Protein AF-A0A3B0YTF8-F1 (afdb_monomer)

Foldseek 3Di:
DEAEDPVCVVVVVVVCVVPPPDDDDYHYDDDPPDDDPFDAPDPHDPVNTRGD

InterPro domains:
  IPR029061 Thiamin diphosphate-binding fold [SSF52518] (2-50)

Radius of gyration: 17.44 Å; Cα contacts (8 Å, |Δi|>4): 40; chains: 1; bounding box: 36×20×43 Å

Structure (mmCIF, N/CA/C/O backbone):
data_AF-A0A3B0YTF8-F1
#
_entry.id   AF-A0A3B0YTF8-F1
#
loop_
_atom_site.group_PDB
_atom_site.id
_atom_site.type_symbol
_atom_site.label_atom_id
_atom_site.label_alt_id
_atom_site.label_comp_id
_atom_site.label_asym_id
_atom_site.label_entity_id
_atom_site.label_seq_id
_atom_site.pdbx_PDB_ins_code
_atom_site.Cartn_x
_atom_site.Cartn_y
_atom_site.Cartn_z
_atom_site.occupancy
_atom_site.B_iso_or_equiv
_atom_site.auth_seq_id
_atom_site.auth_comp_id
_atom_site.auth_asym_id
_atom_site.auth_atom_id
_atom_site.pdbx_PDB_model_num
ATOM 1 N N . MET A 1 1 ? -12.547 5.215 9.822 1.00 88.62 1 MET A N 1
ATOM 2 C CA . MET A 1 1 ? -11.339 5.827 10.423 1.00 88.62 1 MET A CA 1
ATOM 3 C C . MET A 1 1 ? -10.521 6.406 9.289 1.00 88.62 1 MET A C 1
ATOM 5 O O . MET A 1 1 ? -10.393 5.701 8.298 1.00 88.62 1 MET A O 1
ATOM 9 N N . GLN A 1 2 ? -10.032 7.642 9.399 1.00 97.00 2 GLN A N 1
ATOM 10 C CA . GLN A 1 2 ? -9.155 8.231 8.384 1.00 97.00 2 GLN A CA 1
ATOM 11 C C . GLN A 1 2 ? -7.748 8.388 8.962 1.00 97.00 2 GLN A C 1
ATOM 13 O O . GLN A 1 2 ? -7.593 8.941 10.047 1.00 97.00 2 GLN A O 1
ATOM 18 N N . ILE A 1 3 ? -6.753 7.865 8.252 1.00 98.38 3 ILE A N 1
ATOM 19 C CA . ILE A 1 3 ? -5.350 7.824 8.648 1.00 98.38 3 ILE A CA 1
ATOM 20 C C . ILE A 1 3 ? -4.583 8.694 7.659 1.00 98.38 3 ILE A C 1
ATOM 22 O O . ILE A 1 3 ? -4.520 8.377 6.473 1.00 98.38 3 ILE A O 1
ATOM 26 N N . THR A 1 4 ? -4.038 9.809 8.140 1.00 97.81 4 THR A N 1
ATOM 27 C CA . THR A 1 4 ? -3.357 10.809 7.300 1.00 97.81 4 THR A CA 1
ATOM 28 C C . THR A 1 4 ? -1.869 10.932 7.584 1.00 97.81 4 THR A C 1
ATOM 30 O O . THR A 1 4 ? -1.166 11.612 6.839 1.00 97.81 4 THR A O 1
ATOM 33 N N . LYS A 1 5 ? -1.384 10.284 8.646 1.00 97.50 5 LYS A N 1
ATOM 34 C CA . LYS A 1 5 ? 0.016 10.320 9.048 1.00 97.50 5 LYS A CA 1
ATOM 35 C C . LYS A 1 5 ? 0.586 8.911 9.205 1.00 97.50 5 LYS A C 1
ATOM 37 O O . LYS A 1 5 ? -0.131 8.027 9.682 1.00 97.50 5 LYS A O 1
ATOM 42 N N . PRO A 1 6 ? 1.862 8.688 8.844 1.00 97.62 6 PRO A N 1
ATOM 43 C CA . PRO A 1 6 ? 2.489 7.375 8.963 1.00 97.62 6 PRO A CA 1
ATOM 44 C C . PRO A 1 6 ? 2.483 6.808 10.389 1.00 97.62 6 PRO A C 1
ATOM 46 O O . PRO A 1 6 ? 2.240 5.616 10.566 1.00 97.62 6 PRO A O 1
ATOM 49 N N . GLU A 1 7 ? 2.700 7.642 11.411 1.00 98.19 7 GLU A N 1
ATOM 50 C CA . GLU A 1 7 ? 2.748 7.211 12.816 1.00 98.19 7 GLU A CA 1
ATOM 51 C C . GLU A 1 7 ? 1.426 6.615 13.330 1.00 98.19 7 GLU A C 1
ATOM 53 O O . GLU A 1 7 ? 1.427 5.820 14.272 1.00 98.19 7 GLU A O 1
ATOM 58 N N . ASP A 1 8 ? 0.307 6.936 12.678 1.00 97.81 8 ASP A N 1
ATOM 59 C CA . ASP A 1 8 ? -1.030 6.4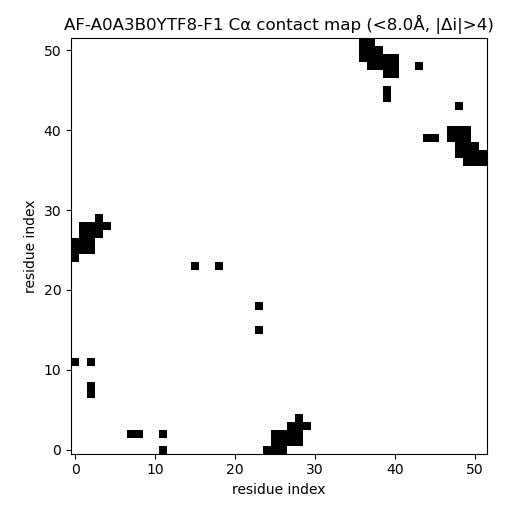93 13.076 1.00 97.81 8 ASP A CA 1
ATOM 60 C C . ASP A 1 8 ? -1.419 5.134 12.459 1.00 97.81 8 ASP A C 1
ATOM 62 O O . ASP A 1 8 ? -2.406 4.521 12.875 1.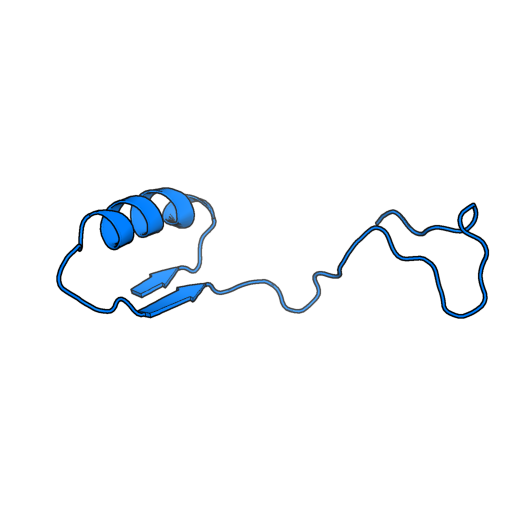00 97.81 8 ASP A O 1
ATOM 66 N N . VAL A 1 9 ? -0.643 4.616 11.495 1.00 97.94 9 VAL A N 1
ATOM 67 C CA . VAL A 1 9 ? -0.966 3.387 10.743 1.00 97.94 9 VAL A CA 1
ATOM 68 C C . VAL A 1 9 ? -1.015 2.156 11.649 1.00 97.94 9 VAL A C 1
ATOM 70 O O . VAL A 1 9 ? -2.019 1.441 11.686 1.00 97.94 9 VAL A O 1
ATOM 73 N N . GLU A 1 10 ? 0.063 1.884 12.387 1.00 98.31 10 GLU A N 1
ATOM 74 C CA . GLU A 1 10 ? 0.160 0.682 13.220 1.00 98.31 10 GLU A CA 1
ATOM 75 C C . GLU A 1 10 ? -0.862 0.680 14.377 1.00 98.31 10 GLU A C 1
ATOM 77 O O . GLU A 1 10 ? -1.536 -0.342 14.563 1.00 98.31 10 GLU A O 1
ATOM 82 N N . PRO A 1 11 ? -1.053 1.783 15.133 1.00 97.94 11 PRO A N 1
ATOM 83 C CA . PRO A 1 11 ? -2.111 1.864 16.137 1.00 97.94 11 PRO A CA 1
ATOM 84 C C . PRO A 1 11 ? -3.509 1.619 15.555 1.00 97.94 11 PRO A C 1
ATOM 86 O O . PRO A 1 11 ? -4.262 0.816 16.115 1.00 97.94 11 PRO A O 1
ATOM 89 N N . ALA A 1 12 ? -3.835 2.237 14.413 1.00 97.88 12 ALA A N 1
ATOM 90 C CA . ALA A 1 12 ? -5.139 2.096 13.769 1.00 97.88 12 ALA A CA 1
ATOM 91 C C . ALA A 1 12 ? -5.407 0.654 13.310 1.00 97.88 12 ALA A C 1
ATOM 93 O O . ALA A 1 12 ? -6.502 0.129 13.518 1.00 97.88 12 ALA A O 1
ATOM 94 N N . LEU A 1 13 ? -4.404 -0.019 12.735 1.00 97.81 13 LEU A N 1
ATOM 95 C CA . LEU A 1 13 ? -4.518 -1.427 12.344 1.00 97.81 13 LEU A CA 1
ATOM 96 C C . LEU A 1 13 ? -4.714 -2.334 13.562 1.00 97.81 13 LEU A C 1
ATOM 98 O O . LEU A 1 13 ? -5.575 -3.216 13.543 1.00 97.81 13 LEU A O 1
ATOM 102 N N . LYS A 1 14 ? -3.960 -2.113 14.647 1.00 98.00 14 LYS A N 1
ATOM 103 C CA . LYS A 1 14 ? -4.122 -2.877 15.894 1.00 98.00 14 LYS A CA 1
ATOM 104 C C . LYS A 1 14 ? -5.514 -2.700 16.491 1.00 98.00 14 LYS A C 1
ATOM 106 O O . LYS A 1 14 ? -6.072 -3.665 17.008 1.00 98.00 14 LYS A O 1
ATOM 111 N N . GLU A 1 15 ? -6.066 -1.492 16.447 1.00 96.75 15 GLU A N 1
ATOM 112 C C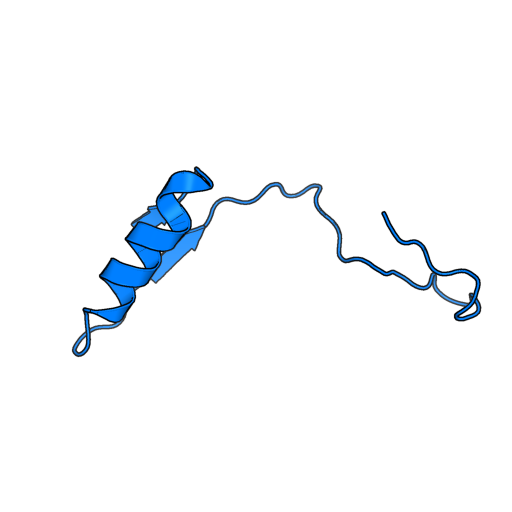A . GLU A 1 15 ? -7.426 -1.218 16.908 1.00 96.75 15 GLU A CA 1
ATOM 113 C C . GLU A 1 15 ? -8.468 -1.934 16.040 1.00 96.75 15 GLU A C 1
ATOM 115 O O . GLU A 1 15 ? -9.284 -2.690 16.571 1.00 96.75 15 GLU A O 1
ATOM 120 N N . ALA A 1 16 ? -8.392 -1.778 14.716 1.00 97.12 16 ALA A N 1
ATOM 121 C CA . ALA A 1 16 ? -9.313 -2.419 13.782 1.00 97.12 16 ALA A CA 1
ATOM 122 C C . ALA A 1 16 ? -9.302 -3.950 13.927 1.00 97.12 16 ALA A C 1
ATOM 124 O O . ALA A 1 16 ? -10.354 -4.579 14.002 1.00 97.12 16 ALA A O 1
ATOM 125 N N . MET A 1 17 ? -8.121 -4.557 14.077 1.00 96.25 17 MET A N 1
ATOM 126 C CA . MET A 1 17 ? -7.977 -6.008 14.227 1.00 96.25 17 MET A CA 1
ATOM 127 C C . MET A 1 17 ? -8.519 -6.556 15.555 1.00 96.25 17 MET A C 1
ATOM 129 O O . MET A 1 17 ? -8.797 -7.756 15.638 1.00 96.25 17 MET A O 1
ATOM 133 N N . LYS A 1 18 ? -8.680 -5.727 16.597 1.00 97.31 18 LYS A N 1
ATOM 134 C CA . LYS A 1 18 ? -9.336 -6.128 17.857 1.00 97.31 18 LYS A CA 1
ATOM 135 C C . LYS A 1 18 ? -10.853 -6.246 17.706 1.00 97.31 18 LYS A C 1
ATOM 137 O O . LYS A 1 18 ? -11.480 -6.967 18.477 1.00 97.31 18 LYS A O 1
ATOM 142 N N . MET A 1 19 ? -11.445 -5.568 16.726 1.00 96.56 19 MET A N 1
ATOM 143 C CA . MET A 1 19 ? -12.884 -5.589 16.483 1.00 96.56 19 MET A CA 1
ATOM 144 C C . MET A 1 19 ? -13.264 -6.848 15.687 1.00 96.56 19 MET A C 1
ATOM 146 O O . MET A 1 19 ? -13.221 -6.850 14.463 1.00 96.56 19 MET A O 1
ATOM 150 N N . LYS A 1 20 ? -13.610 -7.941 16.379 1.00 96.25 20 LYS A N 1
ATOM 151 C CA . LYS A 1 20 ? -13.892 -9.244 15.738 1.00 96.25 20 LYS A 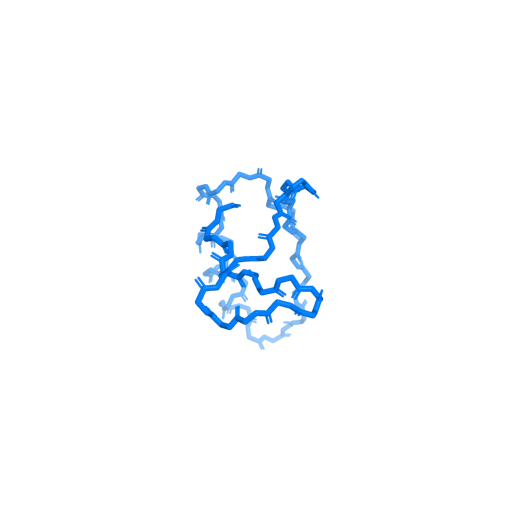CA 1
ATOM 152 C C . LYS A 1 20 ? -15.306 -9.391 15.174 1.00 96.25 20 LYS A 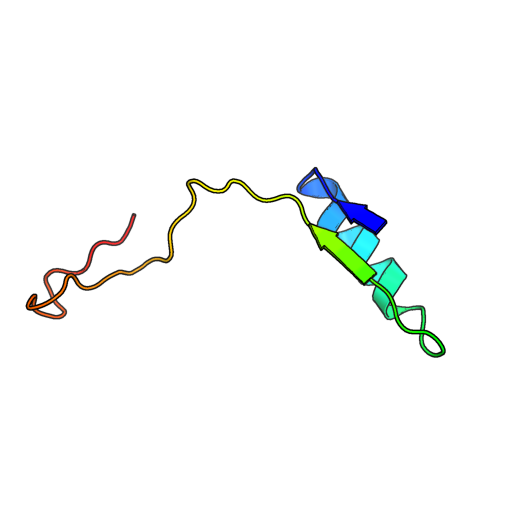C 1
ATOM 154 O O . LYS A 1 20 ? -15.498 -10.158 14.238 1.00 96.25 20 LYS A O 1
ATOM 159 N N . ASP A 1 21 ? -16.258 -8.612 15.681 1.00 97.12 21 ASP A N 1
ATOM 160 C CA . ASP A 1 21 ? -17.690 -8.808 15.408 1.00 97.12 21 ASP A CA 1
ATOM 161 C C . ASP A 1 21 ? -18.302 -7.687 14.552 1.00 97.12 21 ASP A C 1
ATOM 163 O O . ASP A 1 21 ? -19.502 -7.418 14.608 1.00 97.12 21 ASP A O 1
ATOM 167 N N . ARG A 1 22 ? -17.473 -6.960 13.792 1.00 95.62 22 ARG A N 1
ATOM 168 C CA . ARG A 1 22 ? -17.930 -5.860 12.932 1.00 95.62 22 ARG A CA 1
ATOM 169 C C . ARG A 1 22 ? -17.042 -5.653 11.717 1.00 95.62 22 ARG A C 1
ATOM 171 O O . ARG A 1 22 ? -15.836 -5.866 11.766 1.00 95.62 22 ARG A O 1
ATOM 178 N N . LEU A 1 23 ? -17.658 -5.152 10.651 1.00 96.31 23 LEU A N 1
ATOM 179 C CA . LEU A 1 23 ? -16.955 -4.627 9.488 1.00 96.31 23 LEU A CA 1
ATOM 180 C C . LEU A 1 23 ? -16.352 -3.257 9.824 1.00 96.31 23 LEU A C 1
ATOM 182 O O . LEU A 1 23 ? -17.050 -2.379 10.335 1.00 96.31 23 LEU A O 1
ATOM 186 N N . VAL A 1 24 ? -15.070 -3.070 9.514 1.00 97.00 24 VAL A N 1
ATOM 187 C CA . VAL A 1 24 ? -14.345 -1.817 9.750 1.00 97.00 24 VAL A CA 1
ATOM 188 C C . VAL A 1 24 ? -13.891 -1.237 8.414 1.00 97.00 24 VAL A C 1
ATOM 190 O O . VAL A 1 24 ? -13.196 -1.902 7.651 1.00 97.00 24 VAL A O 1
ATOM 193 N N . PHE A 1 25 ? -14.261 0.018 8.149 1.00 97.56 25 PHE A N 1
ATOM 194 C CA . PHE A 1 25 ? -13.740 0.795 7.024 1.00 97.56 25 PHE A CA 1
ATOM 195 C C . PHE A 1 25 ? -12.580 1.680 7.489 1.00 97.56 25 PHE A C 1
ATOM 197 O O . PHE A 1 25 ? -12.726 2.511 8.399 1.00 97.56 25 PHE A O 1
ATOM 204 N N . MET A 1 26 ? -11.434 1.512 6.834 1.00 97.88 26 MET A N 1
ATOM 205 C CA . MET A 1 26 ? -10.226 2.299 7.056 1.00 97.88 26 MET A CA 1
ATOM 206 C C . MET A 1 26 ? -9.869 3.034 5.766 1.00 97.88 26 MET A C 1
ATOM 208 O O . MET A 1 26 ? -9.755 2.409 4.716 1.00 97.88 26 MET A O 1
ATOM 212 N N . ASP A 1 27 ? -9.725 4.350 5.861 1.00 98.25 27 ASP A N 1
ATOM 213 C CA . ASP A 1 27 ? -9.333 5.239 4.771 1.00 98.25 27 ASP A CA 1
ATOM 214 C C . ASP A 1 27 ? -7.905 5.727 5.033 1.00 98.25 27 ASP A C 1
ATOM 216 O O . ASP A 1 27 ? -7.659 6.406 6.030 1.00 98.25 27 ASP A O 1
ATOM 220 N N . PHE A 1 28 ? -6.961 5.334 4.180 1.00 97.94 28 PHE A N 1
ATOM 221 C CA . PHE A 1 28 ? -5.555 5.718 4.283 1.00 97.94 28 PHE A CA 1
ATOM 222 C C . PHE A 1 28 ? -5.244 6.750 3.207 1.00 97.94 28 PHE A C 1
ATOM 224 O O . PHE A 1 28 ? -5.299 6.446 2.015 1.00 97.94 28 PHE A O 1
ATOM 231 N N . LEU A 1 29 ? -4.889 7.961 3.628 1.00 97.31 29 LEU A N 1
ATOM 232 C CA . LEU A 1 29 ? -4.452 8.994 2.705 1.00 97.31 29 LEU A CA 1
ATOM 233 C C . LEU A 1 29 ? -2.993 8.737 2.322 1.00 97.31 29 LEU A C 1
ATOM 235 O O . LEU A 1 29 ? -2.103 8.787 3.169 1.00 97.31 29 LEU A O 1
ATOM 239 N N . THR A 1 30 ? -2.760 8.479 1.041 1.00 96.31 30 THR A N 1
ATOM 240 C CA . THR A 1 30 ? -1.424 8.307 0.462 1.00 96.31 30 THR A CA 1
ATOM 241 C C . THR A 1 30 ? -1.112 9.445 -0.503 1.00 96.31 30 THR A C 1
ATOM 243 O O . THR A 1 30 ? -2.020 10.112 -1.012 1.00 96.31 30 THR A O 1
ATOM 246 N N . ASP A 1 31 ? 0.171 9.654 -0.790 1.00 96.19 31 ASP A N 1
ATOM 247 C CA . ASP A 1 31 ? 0.565 10.487 -1.923 1.00 96.19 31 ASP A CA 1
ATOM 248 C C . ASP A 1 31 ? 0.169 9.780 -3.233 1.00 96.19 31 ASP A C 1
ATOM 250 O O . ASP A 1 31 ? 0.302 8.564 -3.376 1.00 96.19 31 ASP A O 1
ATOM 254 N N . LYS A 1 32 ? -0.383 10.548 -4.172 1.00 95.75 32 LYS A N 1
ATOM 255 C CA . LYS A 1 32 ? -0.840 10.070 -5.483 1.00 95.75 32 LYS A CA 1
ATOM 256 C C . LYS A 1 32 ? 0.277 10.044 -6.525 1.00 95.75 32 LYS A C 1
ATOM 258 O O . LYS A 1 32 ? 0.056 9.516 -7.609 1.00 95.75 32 LYS A O 1
ATOM 263 N N . MET A 1 33 ? 1.424 10.653 -6.224 1.00 96.19 33 MET A N 1
ATOM 264 C CA . MET A 1 33 ? 2.588 10.701 -7.110 1.00 96.19 33 MET A CA 1
ATOM 265 C C . MET A 1 33 ? 3.511 9.485 -6.940 1.00 96.19 33 MET A C 1
ATOM 267 O O . MET A 1 33 ? 4.408 9.290 -7.759 1.00 96.19 33 MET A O 1
ATOM 271 N N . GLU A 1 34 ? 3.288 8.668 -5.907 1.00 95.12 34 GLU A N 1
ATOM 272 C CA . GLU A 1 34 ? 4.026 7.425 -5.674 1.00 95.12 34 GLU A CA 1
ATOM 273 C C . GLU A 1 34 ? 3.728 6.388 -6.764 1.00 95.12 34 GLU A C 1
ATOM 275 O O . GLU A 1 34 ? 2.584 6.210 -7.188 1.00 95.12 34 GLU A O 1
ATOM 280 N N . ASN A 1 35 ? 4.770 5.687 -7.212 1.00 93.88 35 ASN A N 1
ATOM 281 C CA . ASN A 1 35 ? 4.697 4.692 -8.281 1.00 93.88 35 ASN A CA 1
ATOM 282 C C . ASN A 1 35 ? 5.122 3.305 -7.782 1.00 93.88 35 ASN A C 1
ATOM 284 O O . ASN A 1 35 ? 5.741 3.149 -6.731 1.00 93.88 35 ASN A O 1
ATOM 288 N N . VAL A 1 36 ? 4.768 2.272 -8.549 1.00 94.25 36 VAL A N 1
ATOM 289 C CA . VAL A 1 36 ? 5.147 0.888 -8.240 1.00 94.25 36 VAL A CA 1
ATOM 290 C C . VAL A 1 36 ? 6.510 0.585 -8.845 1.00 94.25 36 VAL A C 1
ATOM 292 O O . VAL A 1 36 ? 6.679 0.652 -10.063 1.00 94.25 36 VAL A O 1
ATOM 295 N N . TYR A 1 37 ? 7.443 0.178 -7.987 1.00 94.81 37 TYR A N 1
ATOM 296 C CA . TYR A 1 37 ? 8.787 -0.234 -8.371 1.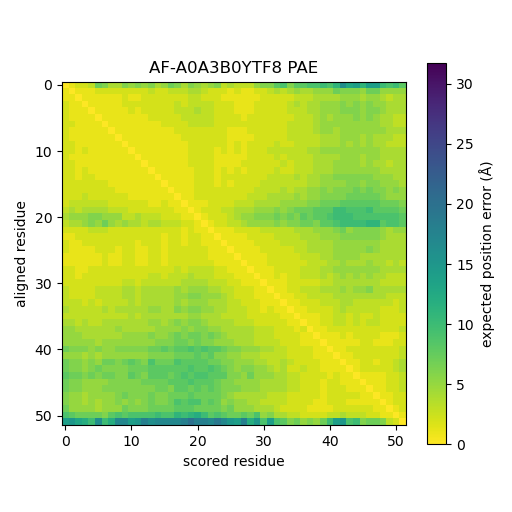00 94.81 37 TYR A CA 1
ATOM 297 C C . TYR A 1 37 ? 9.138 -1.622 -7.813 1.00 94.81 37 TYR A C 1
ATOM 299 O O . TYR A 1 37 ? 8.630 -2.015 -6.760 1.00 94.81 37 TYR A O 1
ATOM 307 N N . PRO A 1 38 ? 10.019 -2.369 -8.499 1.00 95.44 38 PRO A N 1
ATOM 308 C CA . PRO A 1 38 ? 10.668 -1.982 -9.748 1.00 95.44 38 PRO A CA 1
ATOM 309 C C . PRO A 1 38 ? 9.744 -2.078 -10.976 1.00 95.44 38 PRO A C 1
ATOM 311 O O . PRO A 1 38 ? 8.790 -2.854 -10.985 1.00 95.44 38 PRO A O 1
ATOM 314 N N . MET A 1 39 ? 10.050 -1.316 -12.030 1.00 97.00 39 MET A N 1
ATOM 315 C CA . MET A 1 39 ? 9.288 -1.300 -13.285 1.00 97.00 39 MET A CA 1
ATOM 316 C C . MET A 1 39 ? 10.184 -1.687 -14.466 1.00 97.00 39 MET A C 1
ATOM 318 O O . MET A 1 39 ? 11.249 -1.107 -14.657 1.00 97.00 39 MET A O 1
ATOM 322 N N . VAL A 1 40 ? 9.736 -2.632 -15.297 1.00 96.31 40 VAL A N 1
ATOM 323 C CA . VAL A 1 40 ? 10.325 -2.882 -16.624 1.00 96.31 40 VAL A CA 1
ATOM 324 C C . VAL A 1 40 ? 9.470 -2.145 -17.660 1.00 96.31 40 VAL A C 1
ATOM 326 O O . VAL A 1 40 ? 8.284 -2.470 -17.778 1.00 96.31 40 VAL A O 1
ATOM 329 N N . PRO A 1 41 ? 10.015 -1.150 -18.386 1.00 95.19 41 PRO A N 1
ATOM 330 C C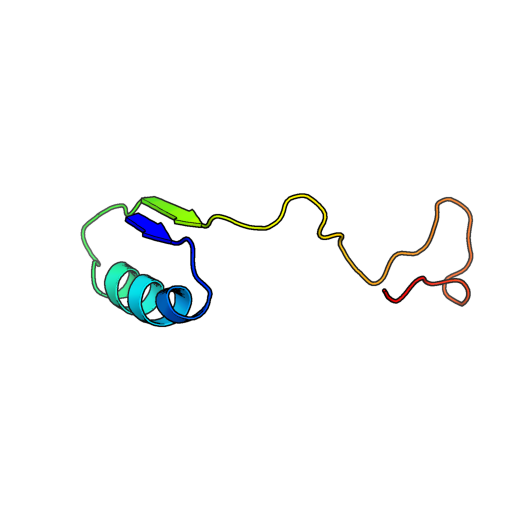A . PRO A 1 41 ? 9.258 -0.427 -19.402 1.00 95.19 41 PRO A CA 1
ATOM 331 C C . PRO A 1 41 ? 8.705 -1.351 -20.493 1.00 95.19 41 PRO A C 1
ATOM 333 O O . PRO A 1 41 ? 9.266 -2.408 -20.790 1.00 95.19 41 PRO A O 1
ATOM 336 N N . ALA A 1 42 ? 7.609 -0.938 -21.132 1.00 97.12 42 ALA A N 1
ATOM 337 C CA . ALA A 1 42 ? 7.018 -1.700 -22.227 1.00 97.12 42 ALA A CA 1
ATOM 338 C C . ALA A 1 42 ? 8.039 -1.910 -23.361 1.00 97.12 42 ALA A C 1
ATOM 340 O O . ALA A 1 42 ? 8.530 -0.950 -23.951 1.00 97.12 42 ALA A O 1
ATOM 341 N N . GLY A 1 43 ? 8.341 -3.175 -23.662 1.00 96.56 43 GLY A N 1
ATOM 342 C CA . GLY A 1 43 ? 9.300 -3.557 -24.702 1.00 96.56 43 GLY A CA 1
ATOM 343 C C . GLY A 1 43 ? 10.772 -3.579 -24.272 1.00 96.56 43 GLY A C 1
ATOM 344 O O . GLY A 1 43 ? 11.610 -3.899 -25.109 1.00 96.56 43 GLY A O 1
ATOM 345 N N . ALA A 1 44 ? 11.093 -3.281 -23.010 1.00 96.69 44 ALA A N 1
ATOM 346 C CA . ALA A 1 44 ? 12.457 -3.343 -22.486 1.00 96.69 44 ALA A CA 1
ATOM 347 C C . ALA A 1 44 ? 12.816 -4.733 -21.927 1.00 96.69 44 ALA A C 1
ATOM 349 O O . ALA A 1 44 ? 11.944 -5.542 -21.591 1.00 96.69 44 ALA A O 1
ATOM 350 N N . GLY A 1 45 ? 14.115 -5.011 -21.810 1.00 96.81 45 GLY A N 1
ATOM 351 C CA . GLY A 1 45 ? 14.645 -6.203 -21.155 1.00 96.81 45 GLY A CA 1
ATOM 352 C C . GLY A 1 45 ? 14.620 -6.110 -19.626 1.00 96.81 45 GLY A C 1
ATOM 353 O O . GLY A 1 45 ? 14.579 -5.032 -19.037 1.00 96.81 45 GLY A O 1
ATOM 354 N N . GLN A 1 46 ? 14.706 -7.254 -18.941 1.00 95.62 46 GLN A N 1
ATOM 355 C CA . GLN A 1 46 ? 14.732 -7.300 -17.470 1.00 95.62 46 GLN A CA 1
ATOM 356 C C . GLN A 1 46 ? 15.947 -6.572 -16.864 1.00 95.62 46 GLN A C 1
ATOM 358 O O . GLN A 1 46 ? 15.884 -6.086 -15.739 1.00 95.62 46 GLN A O 1
ATOM 363 N N . ASN A 1 47 ? 17.050 -6.483 -17.607 1.00 95.88 47 ASN A N 1
ATOM 364 C CA . ASN A 1 47 ? 18.251 -5.739 -17.228 1.00 95.88 47 ASN A CA 1
ATOM 365 C C . ASN A 1 47 ? 18.098 -4.212 -17.360 1.00 95.88 47 ASN A C 1
ATOM 367 O O . ASN A 1 47 ? 18.995 -3.488 -16.941 1.00 95.88 47 ASN A O 1
ATOM 371 N N . GLU A 1 48 ? 16.995 -3.725 -17.930 1.00 95.25 48 GLU A N 1
ATOM 372 C CA . GLU A 1 48 ? 16.686 -2.300 -18.129 1.00 95.25 48 GLU A CA 1
ATOM 373 C C . GLU A 1 48 ? 15.631 -1.800 -17.124 1.00 95.25 48 GLU A C 1
ATOM 375 O O . GLU A 1 48 ? 14.873 -0.865 -17.374 1.00 95.25 48 GLU A O 1
ATOM 380 N N . MET A 1 49 ? 15.550 -2.472 -15.980 1.00 96.75 49 MET A N 1
ATOM 381 C CA . MET A 1 49 ? 14.585 -2.207 -14.925 1.00 96.75 49 MET A CA 1
AT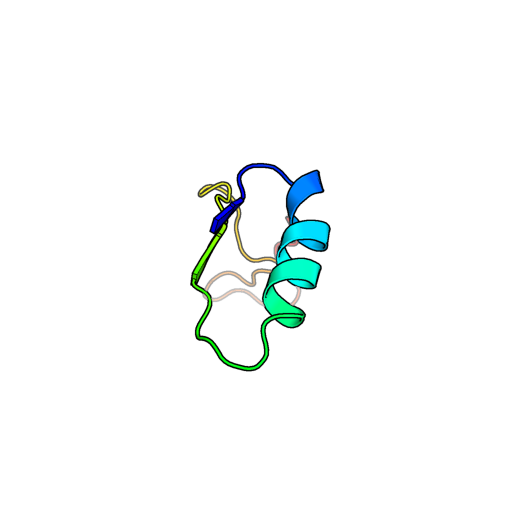OM 382 C C . MET A 1 49 ? 14.854 -0.86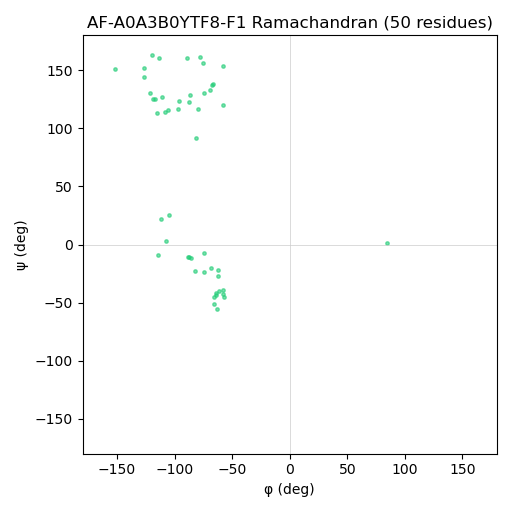8 -14.222 1.00 96.75 49 MET A C 1
ATOM 384 O O . MET A 1 49 ? 15.975 -0.584 -13.799 1.00 96.75 49 MET A O 1
ATOM 388 N N . ILE A 1 50 ? 13.800 -0.075 -14.035 1.00 95.12 50 ILE A N 1
ATOM 389 C CA . ILE A 1 50 ? 13.806 1.149 -13.231 1.00 95.12 50 ILE A CA 1
ATOM 390 C C . ILE A 1 50 ? 13.529 0.768 -11.774 1.00 95.12 50 ILE A C 1
ATOM 392 O O . ILE A 1 50 ? 12.568 0.050 -11.489 1.00 95.12 50 ILE A O 1
ATOM 396 N N . LEU A 1 51 ? 14.374 1.237 -10.854 1.00 93.25 51 LEU A N 1
ATOM 397 C CA . LEU A 1 51 ? 14.322 0.873 -9.432 1.00 93.25 51 LEU A CA 1
ATOM 398 C C . LEU A 1 51 ? 13.803 1.999 -8.516 1.00 93.25 51 LEU A C 1
ATOM 400 O O . LEU A 1 51 ? 13.816 1.806 -7.301 1.00 93.25 51 LEU A O 1
ATOM 404 N N . VAL A 1 52 ? 13.393 3.150 -9.072 1.00 82.06 52 VAL A N 1
ATOM 405 C CA . VAL A 1 52 ? 13.090 4.393 -8.332 1.00 82.06 52 VAL A CA 1
ATOM 406 C C . VAL A 1 52 ? 12.077 5.287 -9.028 1.00 82.06 52 VAL A C 1
ATOM 408 O O . VAL A 1 52 ? 12.111 5.351 -10.276 1.00 82.06 52 VAL A O 1
#

pLDDT: mean 96.22, std 2.56, range [82.06, 98.38]

Secondary structure (DSSP, 8-state):
-EE-SGGGHHHHHHHHHH--SS----EE---SS---SSBPPTT--GGG-B--

Nearest PDB structures (foldseek):
  6ybd-assembly1_M  TM=2.891E-01  e=5.825E+00  Homo sapiens

Organism: NCBI:txid652676

Mean predicted aligned error: 3.57 Å

Sequence (52 aa):
MQITKPEDVEPALKEAMKMKDRLVFMDFLTDKMENVYPMVPAGAGQNEMILV

Solvent-accessible surface area (backbone atoms only — not comparable to full-atom values): 3579 Å² total; per-residue (Å²): 89,80,40,77,51,80,87,50,50,64,61,50,51,57,54,54,70,66,52,82,90,58,92,81,69,77,47,73,65,70,77,83,86,70,76,81,67,72,38,62,54,93,94,56,52,83,91,62,50,42,80,124